Protein AF-A0A2N6VIR7-F1 (afdb_monomer_lite)

Structure (mmCIF, N/CA/C/O backbone):
data_AF-A0A2N6VIR7-F1
#
_entry.id   AF-A0A2N6VIR7-F1
#
loop_
_atom_site.group_PDB
_atom_site.id
_atom_site.type_symbol
_atom_site.label_atom_id
_atom_site.label_alt_id
_atom_site.label_comp_id
_atom_site.label_asym_id
_atom_site.label_entity_id
_atom_site.label_seq_id
_atom_site.pdbx_PDB_ins_code
_atom_site.Cartn_x
_atom_site.Cartn_y
_atom_site.Cartn_z
_atom_site.occupancy
_atom_site.B_iso_or_equiv
_atom_site.auth_seq_id
_atom_site.auth_comp_id
_atom_site.auth_asym_id
_atom_site.auth_atom_id
_atom_site.pdbx_PDB_model_num
ATOM 1 N N . ARG A 1 1 ? -15.133 1.242 15.450 1.00 74.25 1 ARG A N 1
ATOM 2 C CA . ARG A 1 1 ? -14.350 1.895 16.538 1.00 74.25 1 ARG A CA 1
ATOM 3 C C . ARG A 1 1 ? -13.103 2.468 15.856 1.00 74.25 1 ARG A C 1
ATOM 5 O O . ARG A 1 1 ? -12.875 2.149 14.706 1.00 74.25 1 ARG A O 1
ATOM 12 N N . TYR A 1 2 ? -12.321 3.369 16.449 1.00 92.06 2 TYR A N 1
ATOM 13 C CA . TYR A 1 2 ? -11.039 3.754 15.830 1.00 92.06 2 TYR A CA 1
ATOM 14 C C . TYR A 1 2 ? -9.910 3.105 16.618 1.00 92.06 2 TYR A C 1
ATOM 16 O O . TYR A 1 2 ? -9.701 3.415 17.789 1.00 92.06 2 TYR A O 1
ATOM 24 N N . SER A 1 3 ? -9.269 2.097 16.018 1.00 96.62 3 SER A N 1
ATOM 25 C CA . SER A 1 3 ? -8.185 1.345 16.650 1.00 96.62 3 SER A CA 1
ATOM 26 C C . SER A 1 3 ? -7.282 0.654 15.636 1.00 96.62 3 SER A C 1
ATOM 28 O O . SER A 1 3 ? -7.744 0.214 14.586 1.00 96.62 3 SER A O 1
ATOM 30 N N . SER A 1 4 ? -6.013 0.461 15.994 1.00 96.75 4 SER A N 1
ATOM 31 C CA . SER A 1 4 ? -5.034 -0.218 15.137 1.00 96.75 4 SER A CA 1
ATOM 32 C C . SER A 1 4 ? -5.382 -1.682 14.853 1.00 96.75 4 SER A C 1
ATOM 34 O O . SER A 1 4 ? -4.982 -2.217 13.827 1.00 96.75 4 SER A O 1
ATOM 36 N N . THR A 1 5 ? -6.106 -2.365 15.745 1.00 97.88 5 THR A N 1
ATOM 37 C CA . THR A 1 5 ? -6.577 -3.736 15.477 1.00 97.88 5 THR A CA 1
ATOM 38 C C . THR A 1 5 ? -7.599 -3.754 14.349 1.00 97.88 5 THR A C 1
ATOM 40 O O . THR A 1 5 ? -7.476 -4.565 13.446 1.00 97.88 5 THR A O 1
ATOM 43 N N . GLU A 1 6 ? -8.551 -2.824 14.365 1.00 98.06 6 GLU A N 1
ATOM 44 C CA . GLU A 1 6 ? -9.591 -2.718 13.337 1.00 98.06 6 GLU A CA 1
ATOM 45 C C . GLU A 1 6 ? -8.999 -2.337 11.978 1.00 98.06 6 GLU A C 1
ATOM 47 O O . GLU A 1 6 ? -9.303 -2.990 10.988 1.00 98.06 6 GLU A O 1
ATOM 52 N N . VAL A 1 7 ? -8.065 -1.376 11.941 1.00 98.31 7 VAL A N 1
ATOM 53 C CA . VAL A 1 7 ? -7.327 -1.043 10.710 1.00 98.31 7 VAL A CA 1
ATOM 54 C C . VAL A 1 7 ? -6.605 -2.269 10.156 1.00 98.31 7 VAL A C 1
ATOM 56 O O . VAL A 1 7 ? -6.768 -2.583 8.984 1.00 98.31 7 VAL A O 1
ATOM 59 N N . ARG A 1 8 ? -5.846 -2.995 10.989 1.00 98.31 8 ARG A N 1
ATOM 60 C CA . ARG A 1 8 ? -5.126 -4.195 10.535 1.00 98.31 8 ARG A CA 1
ATOM 61 C C . ARG A 1 8 ? -6.072 -5.255 9.984 1.00 98.31 8 ARG A C 1
ATOM 63 O O . ARG A 1 8 ? -5.769 -5.815 8.945 1.00 98.31 8 ARG A O 1
ATOM 70 N N . SER A 1 9 ? -7.216 -5.496 10.627 1.00 98.31 9 SER A N 1
ATOM 71 C CA . SER A 1 9 ? -8.209 -6.451 10.121 1.00 98.31 9 SER A CA 1
ATOM 72 C C . SER A 1 9 ? -8.810 -6.028 8.778 1.00 98.31 9 SER A C 1
ATOM 74 O O . SER A 1 9 ? -9.031 -6.880 7.928 1.00 98.31 9 SER A O 1
ATOM 76 N N . LEU A 1 10 ? -9.053 -4.731 8.565 1.00 98.50 10 LEU A N 1
ATOM 77 C CA . LEU A 1 10 ? -9.546 -4.220 7.281 1.00 98.50 10 LEU A CA 1
ATOM 78 C C . LEU A 1 10 ? -8.491 -4.345 6.177 1.00 98.50 10 LEU A C 1
ATOM 80 O O . LEU A 1 10 ? -8.818 -4.795 5.084 1.00 98.50 10 LEU A O 1
ATOM 84 N N . ILE A 1 11 ? -7.228 -4.011 6.468 1.00 98.44 11 ILE A N 1
ATOM 85 C CA . ILE A 1 11 ? -6.122 -4.197 5.517 1.00 98.44 11 ILE A CA 1
ATOM 86 C C . ILE A 1 11 ? -5.948 -5.682 5.176 1.00 98.44 11 ILE A C 1
ATOM 88 O O . ILE A 1 11 ? -5.894 -6.020 3.997 1.00 98.44 11 ILE A O 1
ATOM 92 N N . ASP A 1 12 ? -5.954 -6.567 6.176 1.00 98.38 12 ASP A N 1
ATOM 93 C CA . ASP A 1 12 ? -5.863 -8.024 5.985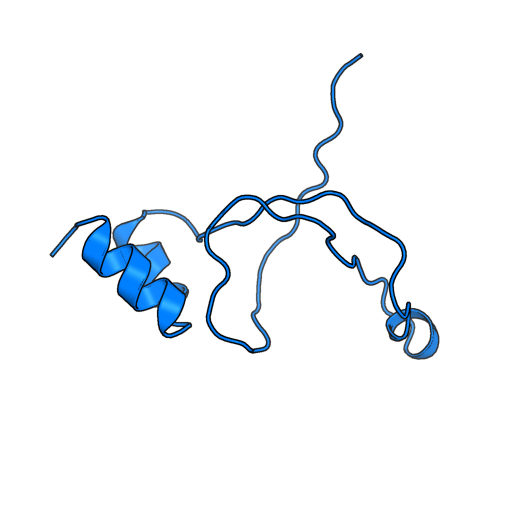 1.00 98.38 12 ASP A CA 1
ATOM 94 C C . ASP A 1 12 ? -7.007 -8.578 5.124 1.00 98.38 12 ASP A C 1
ATOM 96 O O . ASP A 1 12 ? -6.813 -9.506 4.348 1.00 98.38 12 ASP A O 1
ATOM 100 N N . ALA A 1 13 ? -8.196 -7.976 5.217 1.00 98.44 13 ALA A N 1
ATOM 101 C CA . ALA A 1 13 ? -9.354 -8.321 4.395 1.00 98.44 13 ALA A CA 1
ATOM 102 C C . ALA A 1 13 ? -9.354 -7.656 3.002 1.00 98.44 13 ALA A C 1
ATOM 104 O O . ALA A 1 13 ? -10.235 -7.945 2.193 1.00 98.44 13 ALA A O 1
ATOM 105 N N . GLY A 1 14 ? -8.409 -6.754 2.717 1.00 98.56 14 GLY A N 1
ATOM 106 C CA . GLY A 1 14 ? -8.350 -5.985 1.470 1.00 98.56 14 GLY A CA 1
ATOM 107 C C . GLY A 1 14 ? -9.284 -4.767 1.415 1.00 98.56 14 GLY A C 1
ATOM 108 O O . GLY A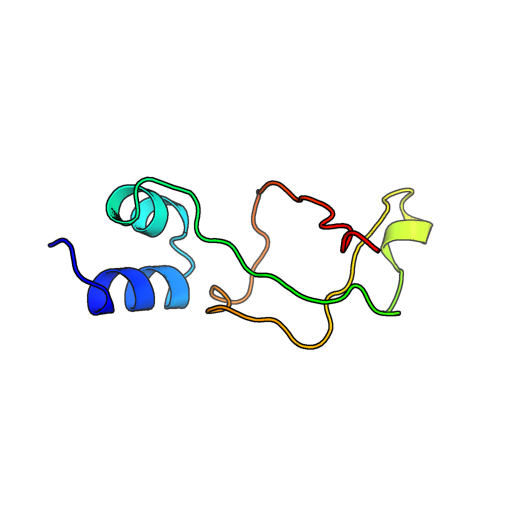 1 14 ? -9.346 -4.091 0.389 1.00 98.56 14 GLY A O 1
ATOM 109 N N . ASP A 1 15 ? -9.988 -4.424 2.498 1.00 98.38 15 ASP A N 1
ATOM 110 C CA . ASP A 1 15 ? -10.855 -3.238 2.555 1.00 98.38 15 ASP A CA 1
ATOM 111 C C . ASP A 1 15 ? -10.045 -1.968 2.868 1.00 98.38 15 ASP A C 1
ATOM 113 O O . ASP A 1 15 ? -10.121 -1.349 3.936 1.00 98.38 15 ASP A O 1
ATOM 117 N N . VAL A 1 16 ? -9.220 -1.580 1.895 1.00 98.31 16 VAL A N 1
ATOM 118 C CA . VAL A 1 16 ? -8.343 -0.406 1.979 1.00 98.31 16 VAL A CA 1
ATOM 119 C C . VAL A 1 16 ? -9.124 0.912 2.043 1.00 98.31 16 VAL A C 1
ATOM 121 O O . VAL A 1 16 ? -8.614 1.901 2.568 1.00 98.31 16 VAL A O 1
ATOM 124 N N . THR A 1 17 ? -10.371 0.937 1.558 1.00 98.25 17 THR A N 1
ATOM 125 C CA . THR A 1 17 ? -11.244 2.116 1.623 1.00 98.25 17 THR A CA 1
ATOM 126 C C . THR A 1 17 ? -11.753 2.338 3.042 1.00 98.25 17 THR A C 1
ATOM 128 O O . THR A 1 17 ? -11.607 3.441 3.572 1.00 98.25 17 THR A O 1
ATOM 131 N N . ALA A 1 18 ? -12.285 1.305 3.701 1.00 98.12 18 ALA A N 1
ATOM 132 C CA . ALA A 1 18 ? -12.691 1.406 5.100 1.00 98.12 18 ALA A CA 1
ATOM 133 C C . ALA A 1 18 ? -11.499 1.717 6.015 1.00 98.12 18 ALA A C 1
ATOM 135 O O . ALA A 1 18 ? -11.618 2.545 6.922 1.00 98.12 18 ALA A O 1
ATOM 136 N N . ALA A 1 19 ? -10.331 1.123 5.752 1.00 98.31 19 ALA A N 1
ATOM 137 C CA . ALA A 1 19 ? -9.116 1.443 6.494 1.00 98.31 19 ALA A CA 1
ATOM 138 C C . ALA A 1 19 ? -8.737 2.929 6.361 1.00 98.31 19 ALA A C 1
ATOM 140 O O . ALA A 1 19 ? -8.451 3.576 7.371 1.00 98.31 19 ALA A O 1
ATOM 141 N N . ALA A 1 20 ? -8.811 3.497 5.152 1.00 97.81 20 ALA A N 1
ATOM 142 C CA . ALA A 1 20 ? -8.521 4.911 4.911 1.00 97.81 20 ALA A CA 1
ATOM 143 C C . ALA A 1 20 ? -9.471 5.855 5.668 1.00 97.81 20 ALA A C 1
ATOM 145 O O . ALA A 1 20 ? -9.043 6.897 6.160 1.00 97.81 20 ALA A O 1
ATOM 146 N N . HIS A 1 21 ? -10.745 5.479 5.833 1.00 97.62 21 HIS A N 1
ATOM 147 C CA . HIS A 1 21 ? -11.691 6.254 6.643 1.00 97.62 21 HIS A CA 1
ATOM 148 C C . HIS A 1 21 ? -11.288 6.336 8.121 1.00 97.62 21 HIS A C 1
ATOM 150 O O . HIS A 1 21 ? -11.535 7.355 8.762 1.00 97.62 21 HIS A O 1
ATOM 156 N N . ILE A 1 22 ? -10.663 5.285 8.659 1.00 97.38 22 ILE A N 1
ATOM 157 C CA . ILE A 1 22 ? -10.171 5.269 10.043 1.00 97.38 22 ILE A CA 1
ATOM 158 C C . ILE A 1 22 ? -8.836 6.013 10.161 1.00 97.38 22 ILE A C 1
ATOM 160 O O . ILE A 1 22 ? -8.624 6.732 11.136 1.00 97.38 22 ILE A O 1
ATOM 164 N N . LEU A 1 23 ? -7.936 5.828 9.191 1.00 97.25 23 LEU A N 1
ATOM 165 C CA . LEU A 1 23 ? -6.600 6.432 9.183 1.00 97.25 23 LEU A CA 1
ATOM 166 C C . LEU A 1 23 ? -6.625 7.939 8.886 1.00 97.25 23 LEU A C 1
ATOM 168 O O . LEU A 1 23 ? -5.731 8.658 9.317 1.00 97.25 23 LEU A O 1
ATOM 172 N N . GLY A 1 24 ? -7.640 8.420 8.163 1.00 97.69 24 GLY A N 1
ATOM 173 C CA . GLY A 1 24 ? -7.703 9.793 7.654 1.00 97.69 24 GLY A CA 1
ATOM 174 C C . GLY A 1 24 ? -6.901 10.007 6.364 1.00 97.69 24 GLY A C 1
ATOM 175 O O . GLY A 1 24 ? -6.979 11.078 5.767 1.00 97.69 24 GLY A O 1
ATOM 176 N N . GLU A 1 25 ? -6.182 8.984 5.903 1.00 97.25 25 GLU A N 1
ATOM 177 C CA . GLU A 1 25 ? -5.437 8.953 4.648 1.00 97.25 25 GLU A CA 1
ATOM 178 C C . GLU A 1 25 ? -5.399 7.525 4.075 1.00 97.25 25 GLU A C 1
ATOM 180 O O . GLU A 1 25 ? -5.624 6.559 4.813 1.00 97.25 25 GLU A O 1
ATOM 185 N N . PRO A 1 26 ? -5.126 7.349 2.770 1.00 97.62 26 PRO A N 1
ATOM 186 C CA . PRO A 1 26 ? -4.922 6.025 2.198 1.00 97.62 26 PRO A CA 1
ATOM 187 C C . PRO A 1 26 ? -3.764 5.284 2.874 1.00 97.62 26 PRO A C 1
ATOM 189 O O . PRO A 1 26 ? -2.674 5.833 3.034 1.00 97.62 26 PRO A O 1
ATOM 192 N N . HIS A 1 27 ? -3.982 4.009 3.202 1.00 97.81 27 HIS A N 1
ATOM 193 C CA . HIS A 1 27 ? -2.898 3.123 3.627 1.00 97.81 27 HIS A CA 1
ATOM 194 C C . HIS A 1 27 ? -1.827 3.038 2.534 1.00 97.81 27 HIS A C 1
ATOM 196 O O . HIS A 1 27 ? -2.150 2.923 1.350 1.00 97.81 27 HIS A O 1
ATOM 202 N N . SER A 1 28 ? -0.557 3.088 2.929 1.00 96.75 28 SER A N 1
ATOM 203 C CA . SER A 1 28 ? 0.576 3.057 2.008 1.00 96.75 28 SER A CA 1
ATOM 204 C C . SER A 1 28 ? 1.598 2.006 2.420 1.00 96.75 28 SER A C 1
ATOM 206 O O . SER A 1 28 ? 1.687 1.602 3.580 1.00 96.75 28 SER A O 1
ATOM 208 N N . VAL A 1 29 ? 2.356 1.552 1.429 1.00 96.50 29 VAL A N 1
ATOM 209 C CA . VAL A 1 29 ? 3.489 0.650 1.602 1.00 96.50 29 VAL A CA 1
ATOM 210 C C . VAL A 1 29 ? 4.689 1.247 0.882 1.00 96.50 29 VAL A C 1
ATOM 212 O O . VAL A 1 29 ? 4.529 1.898 -0.154 1.00 96.50 29 VAL A O 1
ATOM 215 N N . THR A 1 30 ? 5.882 1.016 1.415 1.00 95.75 30 THR A N 1
ATOM 216 C CA . THR A 1 30 ? 7.127 1.553 0.853 1.00 95.75 30 THR A CA 1
ATOM 217 C C . THR A 1 30 ? 8.083 0.411 0.576 1.00 95.75 30 THR A C 1
ATOM 219 O O . THR A 1 30 ? 8.215 -0.498 1.383 1.00 95.75 30 THR A O 1
ATOM 222 N N . GLY A 1 31 ? 8.766 0.438 -0.561 1.00 94.25 31 GLY A N 1
ATOM 223 C CA . GLY A 1 31 ? 9.767 -0.570 -0.879 1.00 94.25 31 GLY A CA 1
ATOM 224 C C . GLY A 1 31 ? 10.681 -0.116 -2.002 1.00 94.25 31 GLY A C 1
ATOM 225 O O . GLY A 1 31 ? 10.343 0.773 -2.787 1.00 94.25 31 GLY A O 1
ATOM 226 N N . THR A 1 32 ? 11.849 -0.743 -2.093 1.00 94.38 32 THR A N 1
ATOM 227 C CA . THR A 1 32 ? 12.773 -0.506 -3.201 1.00 94.38 32 THR A CA 1
ATOM 228 C C . THR A 1 32 ? 12.247 -1.179 -4.465 1.00 94.38 32 THR A C 1
ATOM 230 O O . THR A 1 32 ? 11.853 -2.349 -4.443 1.00 94.38 32 THR A O 1
ATOM 233 N N . VAL A 1 33 ? 12.268 -0.448 -5.581 1.00 93.50 33 VAL A N 1
ATOM 234 C CA . VAL A 1 33 ? 11.968 -1.016 -6.899 1.00 93.50 33 VAL A CA 1
ATOM 235 C C . VAL A 1 33 ? 13.093 -1.968 -7.295 1.00 93.50 33 VAL A C 1
ATOM 237 O O . VAL A 1 33 ? 14.260 -1.586 -7.324 1.00 93.50 33 VAL A O 1
ATOM 240 N N . VAL A 1 34 ? 12.738 -3.204 -7.629 1.00 93.50 34 VAL A N 1
ATOM 241 C CA . VAL A 1 34 ? 13.669 -4.260 -8.034 1.00 93.50 34 VAL A CA 1
ATOM 242 C C . VAL A 1 34 ? 13.329 -4.794 -9.422 1.00 93.50 34 VAL A C 1
ATOM 244 O O . VAL A 1 34 ? 12.251 -4.553 -9.977 1.00 93.50 34 VAL A O 1
ATOM 247 N N . HIS A 1 35 ? 14.262 -5.549 -10.001 1.00 91.81 35 HIS A N 1
ATOM 248 C CA . HIS A 1 35 ? 13.992 -6.277 -11.232 1.00 91.81 35 HIS A CA 1
ATOM 249 C C . HIS A 1 35 ? 13.006 -7.420 -10.955 1.00 91.81 35 HIS A C 1
ATOM 251 O O . HIS A 1 35 ? 13.252 -8.266 -10.100 1.00 91.81 35 HIS A O 1
ATOM 257 N N . GLY A 1 36 ? 11.893 -7.436 -11.684 1.00 87.75 36 GLY A N 1
ATOM 258 C CA . GLY A 1 36 ? 10.912 -8.521 -11.660 1.00 87.75 36 GLY A CA 1
ATOM 259 C C . GLY A 1 36 ? 10.651 -9.045 -13.068 1.00 87.75 36 GLY A C 1
ATOM 260 O O . GLY A 1 36 ? 11.424 -8.793 -13.986 1.00 87.75 36 GLY A O 1
ATOM 261 N N . ASN A 1 37 ? 9.515 -9.709 -13.276 1.00 83.56 37 ASN A N 1
ATOM 262 C CA . ASN A 1 37 ? 9.184 -10.326 -14.570 1.00 83.56 37 ASN A CA 1
ATOM 263 C C . ASN A 1 37 ? 8.977 -9.324 -15.723 1.00 83.56 37 ASN A C 1
ATOM 265 O O . ASN A 1 37 ? 8.819 -9.750 -16.861 1.00 83.56 37 ASN A O 1
ATOM 269 N N . ALA A 1 38 ? 8.907 -8.016 -15.432 1.00 79.00 38 ALA A N 1
ATOM 270 C CA . ALA A 1 38 ? 8.816 -6.911 -16.397 1.00 79.00 38 ALA A CA 1
ATOM 271 C C . ALA A 1 38 ? 7.736 -7.053 -17.498 1.00 79.00 38 ALA A C 1
ATOM 273 O O . ALA A 1 38 ? 7.801 -6.367 -18.518 1.00 79.00 38 ALA A O 1
ATOM 274 N N . ARG A 1 39 ? 6.711 -7.891 -17.276 1.00 81.56 39 ARG A N 1
ATOM 275 C CA . ARG A 1 39 ? 5.656 -8.223 -18.254 1.00 81.56 39 ARG A CA 1
ATOM 276 C C . ARG A 1 39 ? 4.873 -7.011 -18.751 1.00 81.56 39 ARG A C 1
ATOM 278 O O . ARG A 1 39 ? 4.420 -7.004 -19.888 1.00 81.56 39 ARG A O 1
ATOM 285 N N . GLY A 1 40 ? 4.753 -5.960 -17.936 1.00 82.38 40 GLY A N 1
ATOM 286 C CA . GLY A 1 40 ? 4.092 -4.718 -18.345 1.00 82.38 40 GLY A CA 1
ATOM 287 C C . GLY A 1 40 ? 4.725 -4.071 -19.579 1.00 82.38 40 GLY A C 1
ATOM 288 O O . GLY A 1 40 ? 4.014 -3.467 -20.380 1.00 82.38 40 GLY A O 1
ATOM 289 N N . ARG A 1 41 ? 6.031 -4.275 -19.806 1.00 82.31 41 ARG A N 1
ATOM 290 C CA . ARG A 1 41 ? 6.738 -3.756 -20.983 1.00 82.31 41 ARG A CA 1
ATOM 291 C C . ARG A 1 41 ? 6.157 -4.286 -22.295 1.00 82.31 41 ARG A C 1
ATOM 293 O O . ARG A 1 41 ? 6.100 -3.534 -23.261 1.00 82.31 41 ARG A O 1
ATOM 300 N N . GLU A 1 42 ? 5.705 -5.539 -22.325 1.00 86.12 42 GLU A N 1
ATOM 301 C CA . GLU A 1 42 ? 5.076 -6.146 -23.510 1.00 86.12 42 GLU A CA 1
ATOM 302 C C . GLU A 1 42 ? 3.720 -5.502 -23.833 1.00 86.12 42 GLU A C 1
ATOM 304 O O . GLU A 1 42 ? 3.307 -5.464 -24.987 1.00 86.12 42 GLU A O 1
ATOM 309 N N . LEU A 1 43 ? 3.059 -4.940 -22.819 1.00 84.44 43 LEU A N 1
ATOM 310 C CA . LEU A 1 43 ? 1.769 -4.257 -22.922 1.00 84.44 43 LEU A CA 1
ATOM 311 C C . LEU A 1 43 ? 1.906 -2.726 -23.031 1.00 84.44 43 LEU A C 1
ATOM 313 O O . LEU A 1 43 ? 0.898 -2.028 -23.079 1.00 84.44 43 LEU A O 1
ATOM 317 N N . GLY A 1 44 ? 3.133 -2.189 -23.052 1.00 89.12 44 GLY A N 1
ATOM 318 C CA . GLY A 1 44 ? 3.393 -0.745 -23.088 1.00 89.12 44 GLY A CA 1
ATOM 319 C C . GLY A 1 44 ? 3.196 -0.019 -21.751 1.00 89.12 44 GLY A C 1
ATOM 320 O O . GLY A 1 44 ? 3.209 1.210 -21.725 1.00 89.12 44 GLY A O 1
ATOM 321 N N . PHE A 1 45 ? 3.045 -0.749 -20.641 1.00 85.06 45 PHE A N 1
ATOM 322 C CA . PHE A 1 45 ? 2.837 -0.174 -19.312 1.00 85.06 45 PHE A CA 1
ATOM 323 C C . PHE A 1 45 ? 4.095 -0.303 -18.443 1.00 85.06 45 PHE A C 1
ATOM 325 O O . PHE A 1 45 ? 4.554 -1.420 -18.183 1.00 85.06 45 PHE A O 1
ATOM 332 N N . PRO A 1 46 ? 4.665 0.810 -17.948 1.00 85.56 46 PRO A N 1
ATOM 333 C CA . PRO A 1 46 ? 5.751 0.741 -16.983 1.00 85.56 46 PRO A CA 1
ATOM 334 C C . PRO A 1 46 ? 5.244 0.133 -15.669 1.00 85.56 46 PRO A C 1
ATOM 336 O O . PRO A 1 46 ? 4.230 0.560 -15.122 1.00 85.56 46 PRO A O 1
ATOM 339 N N . THR A 1 47 ? 5.963 -0.862 -15.152 1.00 89.88 47 THR A N 1
ATOM 340 C CA . THR A 1 47 ? 5.639 -1.539 -13.886 1.00 89.88 47 THR A CA 1
ATOM 341 C C . THR A 1 47 ? 6.795 -1.422 -12.908 1.00 89.88 47 THR A C 1
ATOM 343 O O . THR A 1 47 ? 7.940 -1.666 -13.290 1.00 89.88 47 THR A O 1
ATOM 346 N N . ALA A 1 48 ? 6.490 -1.145 -11.643 1.00 91.56 48 ALA A N 1
ATOM 347 C CA . ALA A 1 48 ? 7.435 -1.229 -10.538 1.00 91.56 48 ALA A CA 1
ATOM 348 C C . ALA A 1 48 ? 7.165 -2.514 -9.744 1.00 91.56 48 ALA A C 1
ATOM 350 O O . ALA A 1 48 ? 6.072 -2.691 -9.214 1.00 91.56 48 ALA A O 1
ATOM 351 N N . ASN A 1 49 ? 8.149 -3.413 -9.676 1.00 93.06 49 ASN A N 1
ATOM 352 C CA . ASN A 1 49 ? 8.095 -4.564 -8.775 1.00 93.06 49 ASN A CA 1
ATOM 353 C C . ASN A 1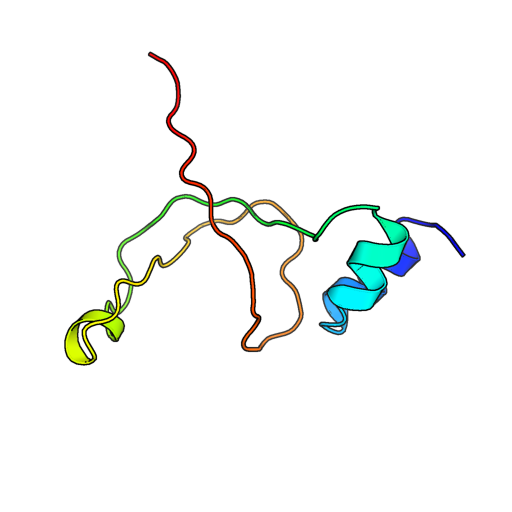 49 ? 8.813 -4.162 -7.488 1.00 93.06 49 ASN A C 1
ATOM 355 O O . ASN A 1 49 ? 9.942 -3.680 -7.562 1.00 93.06 49 ASN A O 1
ATOM 359 N N . LEU A 1 50 ? 8.169 -4.326 -6.336 1.00 93.31 50 LEU A N 1
ATOM 360 C CA . LEU A 1 50 ? 8.773 -4.014 -5.042 1.00 93.31 50 LEU A CA 1
ATOM 361 C C . LEU A 1 50 ? 9.418 -5.275 -4.457 1.00 93.31 50 LEU A C 1
ATOM 363 O O . LEU A 1 50 ? 8.865 -6.365 -4.589 1.00 93.31 50 LEU A O 1
ATOM 367 N N . GLY A 1 51 ? 10.606 -5.122 -3.870 1.00 91.81 51 GLY A N 1
ATOM 368 C CA . GLY A 1 51 ? 11.319 -6.199 -3.180 1.00 91.81 51 GLY A CA 1
ATOM 369 C C . GLY A 1 51 ? 10.795 -6.399 -1.758 1.00 91.81 51 GLY A C 1
ATOM 370 O O . GLY A 1 51 ? 9.632 -6.734 -1.555 1.00 91.81 51 GLY A O 1
ATOM 371 N N . LEU A 1 52 ? 11.658 -6.179 -0.763 1.00 93.50 52 LEU A N 1
ATOM 372 C CA . LEU A 1 52 ? 11.192 -6.035 0.616 1.00 93.50 52 LEU A CA 1
ATOM 373 C C . LEU A 1 52 ? 10.351 -4.762 0.733 1.00 93.50 52 LEU A C 1
ATOM 375 O O . LEU A 1 52 ? 10.704 -3.720 0.172 1.00 93.50 52 LEU A O 1
ATOM 379 N N . VAL A 1 53 ? 9.234 -4.883 1.441 1.00 95.56 53 VAL A N 1
ATOM 380 C CA . VAL A 1 53 ? 8.250 -3.820 1.613 1.00 95.56 53 VAL A CA 1
ATOM 381 C C . VAL A 1 53 ? 8.030 -3.579 3.100 1.00 95.56 53 VAL A C 1
ATOM 383 O O . VAL A 1 53 ? 7.811 -4.523 3.859 1.00 95.56 53 VAL A O 1
ATOM 386 N N . ASP A 1 54 ? 8.055 -2.309 3.487 1.00 95.75 54 ASP A N 1
ATOM 387 C CA . ASP A 1 54 ? 7.644 -1.821 4.793 1.00 95.75 54 ASP A CA 1
ATOM 388 C C . ASP A 1 54 ? 6.147 -1.486 4.784 1.00 95.75 54 ASP A C 1
ATOM 390 O O . ASP A 1 54 ? 5.636 -0.815 3.880 1.00 95.75 54 ASP A O 1
ATOM 394 N N . GLY A 1 55 ? 5.449 -1.934 5.828 1.00 94.56 55 GLY A N 1
ATOM 395 C CA . GLY A 1 55 ? 4.002 -1.782 5.981 1.00 94.56 55 GLY A CA 1
ATOM 396 C C . GLY A 1 55 ? 3.242 -3.099 5.828 1.00 94.56 55 GLY A C 1
ATOM 397 O O . GLY A 1 55 ? 3.781 -4.125 5.422 1.00 94.56 55 GLY A O 1
ATOM 398 N N . MET A 1 56 ? 1.963 -3.082 6.203 1.00 96.75 56 MET A N 1
ATOM 399 C CA . MET A 1 56 ? 1.092 -4.249 6.062 1.00 96.75 56 MET A CA 1
ATOM 400 C C . MET A 1 56 ? 0.611 -4.358 4.614 1.00 96.75 56 MET A C 1
ATOM 402 O O . MET A 1 56 ? 0.049 -3.402 4.082 1.00 96.75 56 MET A O 1
ATOM 406 N N . ILE A 1 57 ? 0.823 -5.507 3.978 1.00 97.38 57 ILE A N 1
ATOM 407 C CA . ILE A 1 57 ? 0.319 -5.757 2.625 1.00 97.38 57 ILE A CA 1
ATOM 408 C C . ILE A 1 57 ? -1.172 -6.111 2.725 1.00 97.38 57 ILE A C 1
ATOM 410 O O . ILE A 1 57 ? -1.517 -6.951 3.559 1.00 97.38 57 ILE A O 1
ATOM 414 N N . PRO A 1 58 ? -2.061 -5.479 1.935 1.00 98.19 58 PRO A N 1
ATOM 415 C CA . PRO A 1 58 ? -3.456 -5.898 1.860 1.00 98.19 58 PRO A CA 1
ATOM 416 C C . PRO A 1 58 ? -3.605 -7.330 1.334 1.00 98.19 58 PRO A C 1
ATOM 418 O O . PRO A 1 58 ? -2.661 -7.879 0.768 1.00 98.19 58 PRO A O 1
ATOM 421 N N . ALA A 1 59 ? -4.802 -7.910 1.453 1.00 98.44 59 ALA A N 1
ATOM 422 C CA . 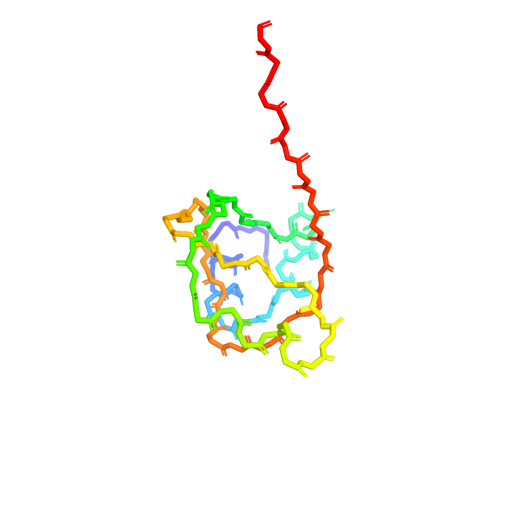ALA A 1 59 ? -5.120 -9.191 0.813 1.00 98.44 59 ALA A CA 1
ATOM 423 C C . ALA A 1 59 ? -4.696 -9.223 -0.668 1.00 98.44 59 ALA A C 1
ATOM 425 O O . ALA A 1 59 ? -4.765 -8.202 -1.360 1.00 98.44 59 ALA A O 1
ATOM 426 N N . ASP A 1 60 ? -4.322 -10.397 -1.177 1.00 98.31 60 ASP A N 1
ATOM 427 C CA . ASP A 1 60 ? -3.969 -10.571 -2.589 1.00 98.31 60 ASP A CA 1
ATOM 428 C C . ASP A 1 60 ? -5.070 -10.025 -3.513 1.00 98.31 60 ASP A C 1
ATOM 430 O O . ASP A 1 60 ? -6.247 -10.376 -3.398 1.00 98.31 60 ASP A O 1
ATOM 434 N N . GLY A 1 61 ? -4.690 -9.160 -4.454 1.00 97.12 61 GLY A N 1
ATOM 435 C CA . GLY A 1 61 ? -5.646 -8.490 -5.328 1.00 97.12 61 GLY A CA 1
ATOM 436 C C . GLY A 1 61 ? -5.035 -7.373 -6.167 1.00 97.12 61 GLY A C 1
ATOM 437 O O . GLY A 1 61 ? -3.835 -7.102 -6.115 1.00 97.12 61 GLY A O 1
ATOM 438 N N . VAL A 1 62 ? -5.885 -6.718 -6.960 1.00 96.94 62 VAL A N 1
ATOM 439 C CA . VAL A 1 62 ? -5.529 -5.526 -7.739 1.00 96.94 62 VAL A CA 1
ATOM 440 C C . VAL A 1 62 ? -6.199 -4.319 -7.101 1.00 96.94 62 VAL A C 1
ATOM 442 O O . VAL A 1 62 ? -7.419 -4.286 -6.961 1.00 96.94 62 VAL A O 1
ATOM 445 N N . TYR A 1 63 ? -5.394 -3.316 -6.761 1.00 97.31 63 TYR A N 1
ATOM 446 C CA . TYR A 1 63 ? -5.844 -2.103 -6.089 1.00 97.31 63 TYR A CA 1
ATOM 447 C C . TYR A 1 63 ? -5.541 -0.873 -6.939 1.00 97.31 63 TYR A C 1
ATOM 449 O O . TYR A 1 63 ? -4.500 -0.791 -7.593 1.00 97.31 63 TYR A O 1
ATOM 457 N N . ALA A 1 64 ? -6.448 0.100 -6.905 1.00 97.12 64 ALA A N 1
ATOM 458 C CA . ALA A 1 64 ? -6.187 1.432 -7.429 1.00 97.12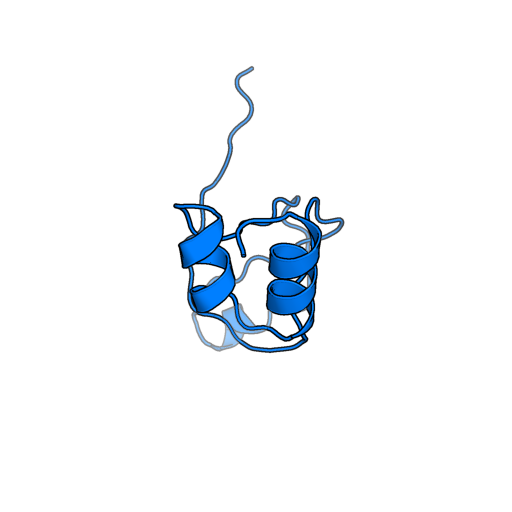 64 ALA A CA 1
ATOM 459 C C . ALA A 1 64 ? -5.470 2.266 -6.360 1.00 97.12 64 ALA A C 1
ATOM 461 O O . ALA A 1 64 ? -5.815 2.201 -5.181 1.00 97.12 64 ALA A O 1
ATOM 462 N N . GLY A 1 65 ? -4.493 3.072 -6.767 1.00 95.50 65 GLY A N 1
ATOM 463 C CA . GLY A 1 65 ? -3.735 3.889 -5.832 1.00 95.50 65 GLY A CA 1
ATOM 464 C C . GLY A 1 65 ? -2.829 4.894 -6.520 1.00 95.50 65 GLY A C 1
ATOM 465 O O . GLY A 1 65 ? -2.836 5.048 -7.741 1.00 95.50 65 GLY A O 1
ATOM 466 N N . TRP A 1 66 ? -2.038 5.569 -5.699 1.00 95.81 66 TRP A N 1
ATOM 467 C CA . TRP A 1 66 ? -1.038 6.536 -6.127 1.00 95.81 66 TRP A CA 1
ATOM 468 C C . TRP A 1 66 ? 0.349 6.001 -5.801 1.00 95.81 66 TRP A C 1
ATOM 470 O O . TRP A 1 66 ? 0.518 5.232 -4.857 1.00 95.81 66 TRP A O 1
ATOM 480 N N . THR A 1 67 ? 1.349 6.439 -6.557 1.00 93.56 67 THR A N 1
ATOM 481 C CA . THR A 1 67 ? 2.751 6.141 -6.264 1.00 93.56 67 THR A CA 1
ATOM 482 C C . THR A 1 67 ? 3.554 7.429 -6.187 1.00 93.56 67 THR A C 1
ATOM 484 O O . THR A 1 67 ? 3.268 8.396 -6.897 1.00 93.56 67 THR A O 1
ATOM 487 N N . ARG A 1 68 ? 4.556 7.448 -5.309 1.00 93.69 68 ARG A N 1
ATOM 488 C CA . ARG A 1 68 ? 5.508 8.547 -5.162 1.00 93.69 68 ARG A CA 1
ATOM 489 C C . ARG A 1 68 ? 6.913 7.970 -5.186 1.00 93.69 68 ARG A C 1
ATOM 491 O O . ARG A 1 68 ? 7.218 7.061 -4.423 1.00 93.69 68 ARG A O 1
ATOM 498 N N . PHE A 1 69 ? 7.774 8.541 -6.020 1.00 91.00 69 PHE A N 1
ATOM 499 C CA . PHE A 1 69 ? 9.204 8.268 -5.953 1.00 91.00 69 PHE A CA 1
ATOM 500 C C . PHE A 1 69 ? 9.812 9.113 -4.839 1.00 91.00 69 PHE A C 1
ATOM 502 O O . PHE A 1 69 ? 9.716 10.341 -4.863 1.00 91.00 69 PHE A O 1
ATOM 509 N N . ILE A 1 70 ? 10.397 8.441 -3.853 1.00 87.31 70 ILE A N 1
ATOM 510 C CA . ILE A 1 70 ? 11.180 9.079 -2.802 1.00 87.31 70 ILE A CA 1
ATOM 511 C C . ILE A 1 70 ? 12.6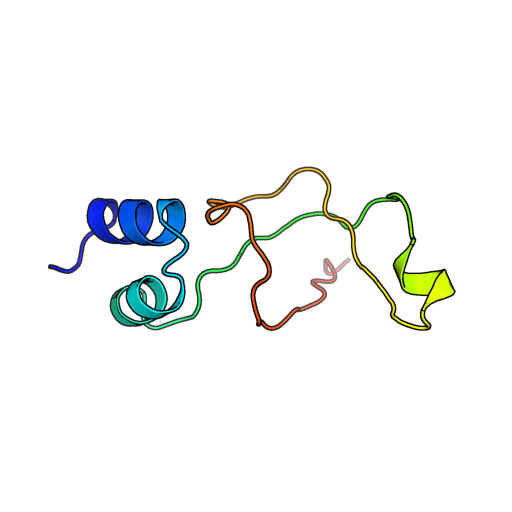27 9.039 -3.283 1.00 87.31 70 ILE A C 1
ATOM 513 O O . ILE A 1 70 ? 13.171 7.969 -3.549 1.00 87.31 70 ILE A O 1
ATOM 517 N N . VAL A 1 71 ? 13.210 10.215 -3.475 1.00 82.31 71 VAL A N 1
ATOM 518 C CA . VAL A 1 71 ? 14.639 10.381 -3.734 1.00 82.31 71 VAL A CA 1
ATOM 519 C C . VAL A 1 71 ? 15.278 10.774 -2.413 1.00 82.31 71 VAL A C 1
ATOM 521 O O . VAL A 1 71 ? 14.894 11.789 -1.832 1.00 82.31 71 VAL A O 1
ATOM 524 N N . GLU A 1 72 ? 16.205 9.953 -1.927 1.00 75.00 72 GLU A N 1
ATOM 525 C CA . GLU A 1 72 ? 17.048 10.328 -0.793 1.00 75.00 72 GLU A CA 1
ATOM 526 C C . GLU A 1 72 ? 17.849 11.576 -1.187 1.00 75.00 72 GLU A C 1
ATOM 528 O O . GLU A 1 72 ? 18.413 11.636 -2.284 1.00 75.00 72 GLU A O 1
ATOM 533 N N . ALA A 1 73 ? 17.839 12.593 -0.326 1.00 66.12 73 ALA A N 1
ATOM 534 C CA . ALA A 1 73 ? 18.692 13.758 -0.505 1.00 66.12 73 ALA A CA 1
ATOM 535 C C . ALA A 1 73 ? 20.132 13.365 -0.147 1.00 66.12 73 ALA A C 1
ATOM 537 O O . ALA A 1 73 ? 20.352 12.743 0.892 1.00 66.12 73 ALA A O 1
ATOM 538 N N . GLU A 1 74 ? 21.074 13.702 -1.028 1.00 55.94 74 GLU A N 1
ATOM 539 C CA . GLU A 1 74 ? 22.517 13.522 -0.811 1.00 55.94 74 GLU A CA 1
ATOM 540 C C . GLU A 1 74 ? 23.048 14.420 0.318 1.00 55.94 74 GLU A C 1
ATOM 542 O O . GLU A 1 74 ? 22.580 15.581 0.429 1.00 55.94 74 GLU A O 1
#

Radius of gyration: 14.57 Å; chains: 1; bounding box: 37×24×40 Å

Organism: NCBI:txid170994

pLDDT: mean 92.58, std 7.99, range [55.94, 98.56]

Foldseek 3Di:
DQDPVVLLVCQQQVVQVVSCVSVVHGFDKDADFDDDPQVVVVVVHGDTDGDDIPDDHGPDDDDDDDDDDDDDDD

Sequence (74 aa):
RYSSTEVRSLIDAGDVTAAAHILGEPHSVTGTVVHGNARGRELGFPTANLGLVDGMIPADGVYAGWTRFIVEAE

InterPro domains:
  IPR015865 Riboflavin kinase domain, bacterial/eukaryotic [PF01687] (23-69)
  IPR015865 Riboflavin kinase domain, bacterial/eukaryotic [SM00904] (22-73)
  IPR023465 Riboflavin kinase domain superfamily [G3DSA:2.40.30.30] (13-73)
  IPR023465 Riboflavin kinase domain superfamily [SSF82114] (13-68)
  IPR023468 Riboflavin kinase [PTHR22749] (3-69)

Secondary structure (DSSP, 8-state):
---HHHHHHHHHTT-HHHHHHHHSS----EEEEE----GGGGGT---PEEEEEESPPPSSS-------PPPPP-